Protein AF-A0AAN1MNL6-F1 (afdb_monomer_lite)

Structure (mmCIF, N/CA/C/O backbone):
data_AF-A0AAN1MNL6-F1
#
_entry.id   AF-A0AAN1MNL6-F1
#
loop_
_atom_site.group_PDB
_atom_site.id
_atom_site.type_symbol
_atom_site.label_atom_id
_atom_site.label_alt_id
_atom_site.label_comp_id
_atom_site.label_asym_id
_atom_site.label_entity_id
_atom_site.label_seq_id
_atom_site.pdbx_PDB_ins_code
_atom_site.Cartn_x
_atom_site.Cartn_y
_atom_site.Cartn_z
_atom_site.occupancy
_atom_site.B_iso_or_equiv
_atom_site.auth_seq_id
_atom_site.auth_comp_id
_atom_site.auth_asym_id
_atom_site.auth_atom_id
_atom_site.pdbx_PDB_model_num
ATOM 1 N N . MET A 1 1 ? 37.421 25.044 -21.464 1.00 54.88 1 MET A N 1
ATOM 2 C CA . MET A 1 1 ? 36.284 25.300 -22.376 1.00 54.88 1 MET A CA 1
ATOM 3 C C . MET A 1 1 ? 35.749 24.040 -23.048 1.00 54.88 1 MET A C 1
ATOM 5 O O . MET A 1 1 ? 34.728 23.562 -22.590 1.00 54.88 1 MET A O 1
ATOM 9 N N . ARG A 1 2 ? 36.384 23.446 -24.077 1.00 59.59 2 ARG A N 1
ATOM 10 C CA . ARG A 1 2 ? 35.756 22.313 -24.803 1.00 59.59 2 ARG A CA 1
ATOM 11 C C . ARG A 1 2 ? 35.625 21.029 -23.959 1.00 59.59 2 ARG A C 1
ATOM 13 O O . ARG A 1 2 ? 34.605 20.366 -24.039 1.00 59.59 2 ARG A O 1
ATOM 20 N N . ALA A 1 3 ? 36.613 20.719 -23.115 1.00 62.78 3 ALA A N 1
ATOM 21 C CA . ALA A 1 3 ? 36.593 19.535 -22.241 1.00 62.78 3 ALA A CA 1
ATOM 22 C C . ALA A 1 3 ? 35.519 19.600 -21.136 1.00 62.78 3 ALA A C 1
ATOM 24 O O . ALA A 1 3 ? 34.915 18.587 -20.808 1.00 62.78 3 ALA A O 1
ATOM 25 N N . GLU A 1 4 ? 35.239 20.795 -20.612 1.00 62.22 4 GLU A N 1
ATOM 26 C CA . GLU A 1 4 ? 34.177 21.015 -19.618 1.00 62.22 4 GLU A CA 1
ATOM 27 C C . GLU A 1 4 ? 32.793 20.848 -20.245 1.00 62.22 4 GLU A C 1
ATOM 29 O O . GLU A 1 4 ? 31.898 20.293 -19.625 1.00 62.22 4 GLU A O 1
ATOM 34 N N . GLN A 1 5 ? 32.641 21.243 -21.512 1.00 62.03 5 GLN A N 1
ATOM 35 C CA . GLN A 1 5 ? 31.417 21.029 -22.279 1.00 62.03 5 GLN A CA 1
ATOM 36 C C . GLN A 1 5 ? 31.128 19.537 -22.506 1.00 62.03 5 GLN A C 1
ATOM 38 O O . GLN A 1 5 ? 29.981 19.126 -22.399 1.00 62.03 5 GLN A O 1
ATOM 43 N N . TYR A 1 6 ? 32.157 18.721 -22.760 1.00 64.25 6 TYR A N 1
ATOM 44 C CA . TYR A 1 6 ? 32.000 17.265 -22.882 1.00 64.25 6 TYR A CA 1
ATOM 45 C C . TYR A 1 6 ? 31.651 16.594 -21.552 1.00 64.25 6 TYR A C 1
ATOM 47 O O . TYR A 1 6 ? 30.852 15.667 -21.545 1.00 64.25 6 TYR A O 1
ATOM 55 N N . ALA A 1 7 ? 32.209 17.068 -20.434 1.00 68.00 7 ALA A N 1
ATOM 56 C CA . ALA A 1 7 ? 31.839 16.568 -19.111 1.00 68.00 7 ALA A CA 1
ATOM 57 C C . ALA A 1 7 ? 30.377 16.898 -18.777 1.00 68.00 7 ALA A C 1
ATOM 59 O O . ALA A 1 7 ? 29.654 16.033 -18.302 1.00 68.00 7 ALA A O 1
ATOM 60 N N . LEU A 1 8 ? 29.926 18.110 -19.112 1.00 64.81 8 LEU A N 1
ATOM 61 C CA . LEU A 1 8 ? 28.549 18.552 -18.886 1.00 64.81 8 LEU A CA 1
ATOM 62 C C . LEU A 1 8 ? 27.551 17.785 -19.767 1.00 64.81 8 LEU A C 1
ATOM 64 O O . LEU A 1 8 ? 26.490 17.407 -19.291 1.00 64.81 8 LEU A O 1
ATOM 68 N N . VAL A 1 9 ? 27.907 17.497 -21.026 1.00 67.06 9 VAL A N 1
ATOM 69 C CA . VAL A 1 9 ? 27.098 16.650 -21.923 1.00 67.06 9 VAL A CA 1
ATOM 70 C C . VAL A 1 9 ? 27.074 15.197 -21.445 1.00 67.06 9 VAL A C 1
ATOM 72 O O . VAL A 1 9 ? 26.015 14.590 -21.465 1.00 67.06 9 VAL A O 1
ATOM 75 N N . ALA A 1 10 ? 28.189 14.659 -20.942 1.00 63.38 10 ALA A N 1
ATOM 76 C CA . ALA A 1 10 ? 28.238 13.307 -20.385 1.00 63.38 10 ALA A CA 1
ATOM 77 C C . ALA A 1 10 ? 27.475 13.178 -19.053 1.00 63.38 10 ALA A C 1
ATOM 79 O O . ALA A 1 10 ? 26.923 12.117 -18.767 1.00 63.38 10 ALA A O 1
ATOM 80 N N . GLU A 1 11 ? 27.428 14.233 -18.232 1.00 60.88 11 GLU A N 1
ATOM 81 C CA . GLU A 1 11 ? 26.575 14.285 -17.039 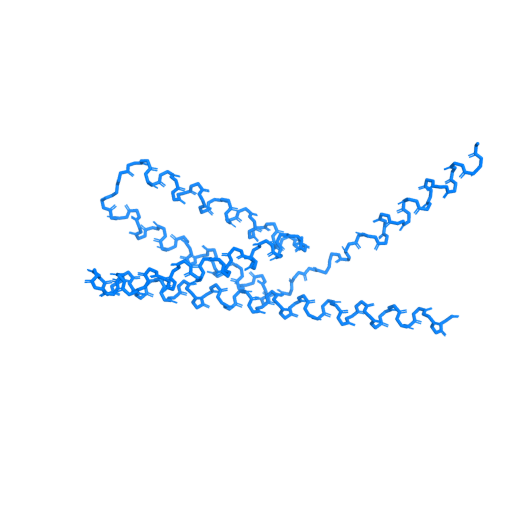1.00 60.88 11 GLU A CA 1
ATOM 82 C C . GLU A 1 11 ? 25.095 14.421 -17.410 1.00 60.88 11 GLU A C 1
ATOM 84 O O . GLU A 1 11 ? 24.280 13.714 -16.826 1.00 60.88 11 GLU A O 1
ATOM 89 N N . LEU A 1 12 ? 24.758 15.228 -18.424 1.00 57.47 12 LEU A N 1
ATOM 90 C CA . LEU A 1 12 ? 23.402 15.319 -18.979 1.00 57.47 12 LEU A CA 1
ATOM 91 C C . LEU A 1 12 ? 22.942 13.994 -19.598 1.00 57.47 12 LEU A C 1
ATOM 93 O O . LEU A 1 12 ? 21.849 13.550 -19.284 1.00 57.47 12 LEU A O 1
ATOM 97 N N . GLU A 1 13 ? 23.775 13.315 -20.394 1.00 56.84 13 GLU A N 1
ATOM 98 C CA . GLU A 1 13 ? 23.477 11.979 -20.937 1.00 56.84 13 GLU A CA 1
ATOM 99 C C . GLU A 1 13 ? 23.386 10.922 -19.836 1.00 56.84 13 GLU A C 1
ATOM 101 O O . GLU A 1 13 ? 22.580 10.001 -19.940 1.00 56.84 13 GLU A O 1
ATOM 106 N N . ARG A 1 14 ? 24.178 11.036 -18.762 1.00 50.81 14 ARG A N 1
ATOM 107 C CA . ARG A 1 14 ? 24.047 10.155 -17.597 1.00 50.81 14 ARG A CA 1
ATOM 108 C C . ARG A 1 14 ? 22.727 10.414 -16.869 1.00 50.81 14 ARG A C 1
ATOM 110 O O . ARG A 1 14 ? 22.106 9.442 -16.455 1.00 50.81 14 ARG A O 1
ATOM 117 N N . ASP A 1 15 ? 22.275 11.658 -16.741 1.00 47.12 15 ASP A N 1
ATOM 118 C CA . ASP A 1 15 ? 20.969 11.990 -16.150 1.00 47.12 15 ASP A CA 1
ATOM 119 C C . ASP A 1 15 ? 19.801 11.565 -17.060 1.00 47.12 15 ASP A C 1
ATOM 121 O O . ASP A 1 15 ? 18.796 11.052 -16.574 1.00 47.12 15 ASP A O 1
ATOM 125 N N . GLU A 1 16 ? 19.956 11.665 -18.384 1.00 45.94 16 GLU A N 1
ATOM 126 C CA . GLU A 1 16 ? 18.965 11.214 -19.372 1.00 45.94 16 GLU A CA 1
ATOM 127 C C . GLU A 1 16 ? 18.904 9.676 -19.467 1.00 45.94 16 GLU A C 1
ATOM 129 O O . GLU A 1 16 ? 17.823 9.101 -19.556 1.00 45.94 16 GLU A O 1
ATOM 134 N N . ALA A 1 17 ? 20.038 8.976 -19.331 1.00 48.69 17 ALA A N 1
ATOM 135 C CA . ALA A 1 17 ? 20.092 7.514 -19.204 1.00 48.69 17 ALA A CA 1
ATOM 136 C C . ALA A 1 17 ? 19.643 7.013 -17.814 1.00 48.69 17 ALA A C 1
ATOM 138 O O . ALA A 1 17 ? 19.274 5.845 -17.658 1.00 48.69 17 ALA A O 1
ATOM 139 N N . THR A 1 18 ? 19.642 7.897 -16.809 1.00 46.19 18 THR A N 1
ATOM 140 C CA . THR A 1 18 ? 19.089 7.662 -15.465 1.00 46.19 18 THR A CA 1
ATOM 141 C C . THR A 1 18 ? 17.682 8.250 -15.322 1.00 46.19 18 THR A C 1
ATOM 143 O O . THR A 1 18 ? 17.124 8.239 -14.228 1.00 46.19 18 THR A O 1
ATOM 146 N N . GLN A 1 19 ? 17.032 8.692 -16.405 1.00 41.31 19 GLN A N 1
ATOM 147 C CA . GLN A 1 19 ? 15.580 8.796 -16.395 1.00 41.31 19 GLN A CA 1
ATOM 148 C C . GLN A 1 19 ? 15.040 7.365 -16.456 1.00 41.31 19 GLN A C 1
ATOM 150 O O . GLN A 1 19 ? 15.163 6.706 -17.492 1.00 41.31 19 GLN A O 1
ATOM 155 N N . PRO A 1 20 ? 14.446 6.824 -15.371 1.00 45.56 20 PRO A N 1
ATOM 156 C CA . PRO A 1 20 ? 13.640 5.631 -15.523 1.00 45.56 20 PRO A CA 1
ATOM 157 C C . PRO A 1 20 ? 12.571 6.003 -16.544 1.00 45.56 20 PRO A C 1
ATOM 159 O O . PRO A 1 20 ? 11.820 6.957 -16.322 1.00 45.56 20 PRO A O 1
ATOM 162 N N . SER A 1 21 ? 12.564 5.306 -17.684 1.00 46.22 21 SER A N 1
ATOM 163 C CA . SER A 1 21 ? 11.454 5.358 -18.626 1.00 46.22 21 SER A CA 1
ATOM 164 C C . SER A 1 21 ? 10.186 5.361 -17.785 1.00 46.22 21 SER A C 1
ATOM 166 O O . SER A 1 21 ? 9.996 4.461 -16.966 1.00 46.22 21 SER A O 1
ATOM 168 N N . HIS A 1 22 ? 9.386 6.424 -17.893 1.00 47.84 22 HIS A N 1
ATOM 169 C CA . HIS A 1 22 ? 8.093 6.543 -17.226 1.00 47.84 22 HIS A CA 1
ATOM 170 C C . HIS A 1 22 ? 7.140 5.526 -17.871 1.00 47.84 22 HIS A C 1
ATOM 172 O O . HIS A 1 22 ? 6.150 5.881 -18.511 1.00 47.84 22 HIS A O 1
ATOM 178 N N . ALA A 1 23 ? 7.454 4.238 -17.737 1.00 53.91 23 ALA A N 1
ATOM 179 C CA . ALA A 1 23 ? 6.512 3.171 -17.929 1.00 53.91 23 ALA A CA 1
ATOM 180 C C . ALA A 1 23 ? 5.406 3.476 -16.920 1.00 53.91 23 ALA A C 1
ATOM 182 O O . ALA A 1 23 ? 5.607 3.574 -15.705 1.00 53.91 23 ALA A O 1
ATOM 183 N N . THR A 1 24 ? 4.252 3.842 -17.457 1.00 59.97 24 THR A N 1
ATOM 184 C CA . THR A 1 24 ? 3.100 4.125 -16.626 1.00 59.97 24 THR A CA 1
ATOM 185 C C . THR A 1 24 ? 2.670 2.783 -16.050 1.00 59.97 24 THR A C 1
ATOM 187 O O . THR A 1 24 ? 2.500 1.836 -16.821 1.00 59.97 24 THR A O 1
ATOM 190 N N . PRO A 1 25 ? 2.513 2.662 -14.720 1.00 63.09 25 PRO A N 1
ATOM 191 C CA . PRO A 1 25 ? 2.150 1.394 -14.112 1.00 63.09 25 PRO A CA 1
ATOM 192 C C . PRO A 1 25 ? 0.867 0.884 -14.761 1.00 63.09 25 PRO A C 1
ATOM 194 O O . PRO A 1 25 ? -0.080 1.655 -14.967 1.00 63.09 25 PRO A O 1
ATOM 197 N N . GLY A 1 26 ? 0.860 -0.405 -15.108 1.00 72.25 26 GLY A N 1
ATOM 198 C CA . GLY A 1 26 ? -0.255 -1.034 -15.808 1.00 72.25 26 GLY A CA 1
ATOM 199 C C . GLY A 1 26 ? -1.590 -0.801 -15.094 1.00 72.25 26 GLY A C 1
ATOM 200 O O . GLY A 1 26 ? -1.645 -0.586 -13.880 1.00 72.25 26 GLY A O 1
ATOM 201 N N . ILE A 1 27 ? -2.693 -0.863 -15.847 1.00 77.75 27 ILE A N 1
ATOM 202 C CA . ILE A 1 27 ? -4.052 -0.593 -15.338 1.00 77.75 27 ILE A CA 1
ATOM 203 C C . ILE A 1 27 ? -4.359 -1.443 -14.093 1.00 77.75 27 ILE A C 1
ATOM 205 O O . ILE A 1 27 ? -4.949 -0.934 -13.144 1.00 77.75 27 ILE A O 1
ATOM 209 N N . ALA A 1 28 ? -3.892 -2.696 -14.059 1.00 75.56 28 ALA A N 1
ATOM 210 C CA . ALA A 1 28 ? -4.036 -3.589 -12.910 1.00 75.56 28 ALA A CA 1
ATOM 211 C C . ALA A 1 28 ? -3.333 -3.059 -11.645 1.00 75.56 28 ALA A C 1
ATOM 213 O O . ALA A 1 28 ? -3.947 -3.014 -10.582 1.00 75.56 28 ALA A O 1
ATOM 214 N N . CYS A 1 29 ? -2.092 -2.575 -11.765 1.00 76.06 29 CYS A N 1
ATOM 215 C CA . CYS A 1 29 ? -1.332 -2.007 -10.649 1.00 76.06 29 CYS A CA 1
ATOM 216 C C . CYS A 1 29 ? -1.980 -0.716 -10.122 1.00 76.06 29 CYS A C 1
ATOM 218 O O . CYS A 1 29 ? -2.091 -0.501 -8.914 1.00 76.06 29 CYS A O 1
ATOM 220 N N . ARG A 1 30 ? -2.459 0.151 -11.022 1.00 80.56 30 ARG A N 1
ATOM 221 C CA . ARG A 1 30 ? -3.195 1.365 -10.633 1.00 80.56 30 ARG A CA 1
ATOM 222 C C . ARG A 1 30 ? -4.516 1.029 -9.947 1.00 80.56 30 ARG A C 1
ATOM 224 O O . ARG A 1 30 ? -4.827 1.620 -8.917 1.00 80.56 30 ARG A O 1
ATOM 231 N N . ALA A 1 31 ? -5.260 0.058 -10.475 1.00 81.81 31 ALA A N 1
ATOM 232 C CA . ALA A 1 31 ? -6.507 -0.405 -9.881 1.00 81.81 31 ALA A CA 1
ATOM 233 C C . ALA A 1 31 ? -6.285 -1.006 -8.486 1.00 81.81 31 ALA A C 1
ATOM 235 O O . ALA A 1 31 ? -7.052 -0.700 -7.577 1.00 81.81 31 ALA A O 1
ATOM 236 N N . SER A 1 32 ? -5.216 -1.785 -8.277 1.00 81.56 32 SER A N 1
ATOM 237 C CA . SER A 1 32 ? -4.895 -2.334 -6.955 1.00 81.56 32 SER A CA 1
ATOM 238 C C . SER A 1 32 ? -4.515 -1.249 -5.946 1.00 81.56 32 SER A C 1
ATOM 240 O O . SER A 1 32 ? -4.961 -1.299 -4.802 1.00 81.56 32 SER A O 1
ATOM 242 N N . ILE A 1 33 ? -3.752 -0.230 -6.363 1.00 82.19 33 ILE A N 1
ATOM 243 C CA . ILE A 1 33 ? -3.407 0.912 -5.500 1.00 82.19 33 ILE A CA 1
ATOM 244 C C . ILE A 1 33 ? -4.668 1.723 -5.157 1.00 82.19 33 ILE A C 1
ATOM 246 O O . ILE A 1 33 ? -4.878 2.086 -4.001 1.00 82.19 33 ILE A O 1
ATOM 250 N N . ALA A 1 34 ? -5.545 1.964 -6.134 1.00 85.06 34 ALA A N 1
ATOM 251 C CA . ALA A 1 34 ? -6.809 2.660 -5.912 1.00 85.06 34 ALA A CA 1
ATOM 252 C C . ALA A 1 34 ? -7.746 1.874 -4.980 1.00 85.06 34 ALA A C 1
ATOM 254 O O . ALA A 1 34 ? -8.328 2.456 -4.067 1.00 85.06 34 ALA A O 1
ATOM 255 N N . ALA A 1 35 ? -7.848 0.553 -5.157 1.00 84.25 35 ALA A N 1
ATOM 256 C CA . ALA A 1 35 ? -8.615 -0.322 -4.274 1.00 84.25 35 ALA A CA 1
ATOM 257 C C . ALA A 1 35 ? -8.067 -0.297 -2.839 1.00 84.25 35 ALA A C 1
ATOM 259 O O . ALA A 1 35 ? -8.843 -0.195 -1.890 1.00 84.25 35 ALA A O 1
ATOM 260 N N . MET A 1 36 ? -6.739 -0.303 -2.678 1.00 85.50 36 MET A N 1
ATOM 261 C CA . MET A 1 36 ? -6.076 -0.142 -1.381 1.00 85.50 36 MET A CA 1
ATOM 262 C C . MET A 1 36 ? -6.429 1.188 -0.715 1.00 85.50 36 MET A C 1
ATOM 264 O O . MET A 1 36 ? -6.734 1.212 0.477 1.00 85.50 36 MET A O 1
ATOM 268 N N . LEU A 1 37 ? -6.434 2.290 -1.468 1.00 84.38 37 LEU A N 1
ATOM 269 C CA . LEU A 1 37 ? -6.830 3.595 -0.938 1.0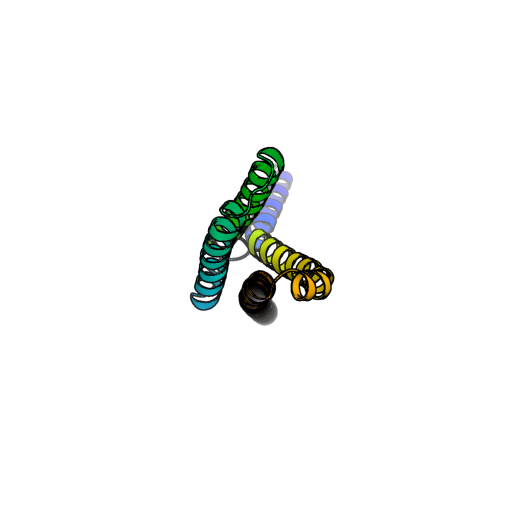0 84.38 37 LEU A CA 1
ATOM 270 C C . LEU A 1 37 ? -8.303 3.641 -0.545 1.00 84.38 37 LEU A C 1
ATOM 272 O O . LEU A 1 37 ? -8.630 4.130 0.535 1.00 84.38 37 LEU A O 1
ATOM 276 N N . LEU A 1 38 ? -9.180 3.106 -1.393 1.00 86.75 38 LEU A N 1
ATOM 277 C CA . LEU A 1 38 ? -10.612 3.080 -1.130 1.00 86.75 38 LEU A CA 1
ATOM 278 C C . LEU A 1 38 ? -10.922 2.261 0.127 1.00 86.75 38 LEU A C 1
ATOM 280 O O . LEU A 1 38 ? -11.668 2.718 0.989 1.00 86.75 38 LEU A O 1
ATOM 284 N N . TRP A 1 39 ? -10.295 1.089 0.268 1.00 86.62 39 TRP A N 1
ATOM 285 C CA . TRP A 1 39 ? -10.447 0.255 1.456 1.00 86.62 39 TRP A CA 1
ATOM 286 C C . TRP A 1 39 ? -9.934 0.958 2.715 1.00 86.62 39 TRP A C 1
ATOM 288 O O . TRP A 1 39 ? -10.618 0.989 3.735 1.00 86.62 39 TRP A O 1
ATOM 298 N N . SER A 1 40 ? -8.771 1.607 2.621 1.00 81.81 40 SER A N 1
ATOM 299 C CA . SER A 1 40 ? -8.188 2.360 3.731 1.00 81.81 40 SER A CA 1
ATOM 300 C C . SER A 1 40 ? -9.111 3.484 4.229 1.00 81.81 40 SER A C 1
ATOM 302 O O . SER A 1 40 ? -9.185 3.721 5.434 1.00 81.81 40 SER A O 1
ATOM 304 N N . LEU A 1 41 ? -9.866 4.144 3.341 1.00 82.56 41 LEU A N 1
ATOM 305 C CA . LEU A 1 41 ? -10.867 5.149 3.727 1.00 82.56 41 LEU A CA 1
ATOM 306 C C . LEU A 1 41 ? -12.069 4.537 4.457 1.00 82.56 41 LEU A C 1
ATOM 308 O O . LEU A 1 41 ? -12.526 5.104 5.449 1.00 82.56 41 LEU A O 1
ATOM 312 N N . VAL A 1 42 ? -12.569 3.393 3.980 1.00 84.25 42 VAL A N 1
ATOM 313 C CA . VAL A 1 42 ? -13.687 2.670 4.612 1.00 84.25 42 VAL A CA 1
ATOM 314 C C . VAL A 1 42 ? -13.312 2.233 6.025 1.00 84.25 42 VAL A C 1
ATOM 316 O O . VAL A 1 42 ? -14.084 2.428 6.962 1.00 84.25 42 VAL A O 1
ATOM 319 N N . GLU A 1 43 ? -12.105 1.705 6.195 1.00 80.69 43 GLU A N 1
ATOM 320 C CA . GLU A 1 43 ? -11.580 1.340 7.505 1.00 80.69 43 GLU A CA 1
ATOM 321 C C . GLU A 1 43 ? -11.426 2.561 8.419 1.00 80.69 43 GLU A C 1
ATOM 323 O O . GLU A 1 43 ? -11.879 2.535 9.559 1.00 80.69 43 GLU A O 1
ATOM 328 N N . THR A 1 44 ? -10.869 3.668 7.916 1.00 78.56 44 THR A N 1
ATOM 329 C CA . THR A 1 44 ? -10.730 4.903 8.704 1.00 78.56 44 THR A CA 1
ATOM 330 C C . THR A 1 44 ? -12.071 5.454 9.150 1.00 78.56 44 THR A C 1
ATOM 332 O O . THR A 1 44 ? -12.189 5.917 10.279 1.00 78.56 44 THR A O 1
ATOM 335 N N . TYR A 1 45 ? -13.091 5.389 8.296 1.00 83.00 45 TYR A N 1
ATOM 336 C CA . TYR A 1 45 ? -14.443 5.756 8.693 1.00 83.00 45 TYR A CA 1
ATOM 337 C C . TYR A 1 45 ? -14.902 4.921 9.894 1.00 83.00 45 TYR A C 1
ATOM 339 O O . TYR A 1 45 ? -15.398 5.483 10.865 1.00 83.00 45 TYR A O 1
ATOM 347 N N . TRP A 1 46 ? -14.666 3.607 9.869 1.00 80.25 46 TRP A N 1
ATOM 348 C CA . TRP A 1 46 ? -15.030 2.715 10.968 1.00 80.25 46 TRP A CA 1
ATOM 349 C C . TRP A 1 46 ? -14.227 2.975 12.251 1.00 80.25 46 TRP A C 1
ATOM 351 O O . TRP A 1 46 ? -14.807 3.000 13.337 1.00 80.25 46 TRP A O 1
ATOM 361 N N . ASP A 1 47 ? -12.925 3.243 12.139 1.00 74.12 47 ASP A N 1
ATOM 362 C CA . ASP A 1 47 ? -12.075 3.612 13.278 1.00 74.12 47 ASP A CA 1
ATOM 363 C C . ASP A 1 47 ? -12.530 4.917 13.941 1.00 74.12 47 ASP A C 1
ATOM 365 O O . ASP A 1 47 ? -12.506 5.034 15.167 1.00 74.12 47 ASP A O 1
ATOM 369 N N . LEU A 1 48 ? -12.996 5.891 13.149 1.00 77.31 48 LEU A N 1
ATOM 370 C CA . LEU A 1 48 ? -13.511 7.163 13.662 1.00 77.31 48 LEU A CA 1
ATOM 371 C C . LEU A 1 48 ? -14.850 7.023 14.400 1.00 77.31 48 LEU A C 1
ATOM 373 O O . LEU A 1 48 ? -15.184 7.900 15.198 1.00 77.31 48 LEU A O 1
ATOM 377 N N . LEU A 1 49 ? -15.619 5.956 14.152 1.00 78.31 49 LEU A N 1
ATOM 378 C CA . LEU A 1 49 ? -16.835 5.669 14.921 1.00 78.31 49 LEU A CA 1
ATOM 379 C C . LEU A 1 49 ? -16.519 5.164 16.336 1.00 78.31 49 LEU A C 1
ATOM 381 O O . LEU A 1 49 ? -17.383 5.237 17.214 1.00 78.31 49 LEU A O 1
ATOM 385 N N . TYR A 1 50 ? -15.310 4.654 16.577 1.00 71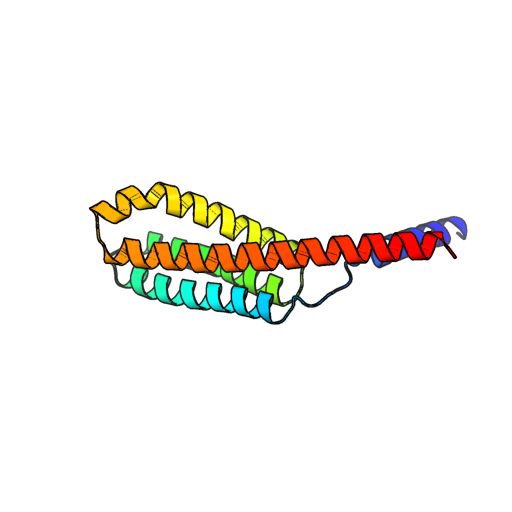.81 50 TYR A N 1
ATOM 386 C CA . TYR A 1 50 ? -14.916 4.186 17.898 1.00 71.81 50 TYR A CA 1
ATOM 387 C C . TYR A 1 50 ? -14.534 5.375 18.797 1.00 71.81 50 TYR A C 1
ATOM 389 O O . TYR A 1 50 ? -13.865 6.303 18.337 1.00 71.81 50 TYR A O 1
ATOM 397 N N . PRO A 1 51 ? -14.924 5.388 20.087 1.00 67.69 51 PRO A N 1
ATOM 398 C CA . PRO A 1 51 ? -14.607 6.491 20.988 1.00 67.69 51 PRO A CA 1
ATOM 399 C C . PRO A 1 51 ? -13.100 6.536 21.287 1.00 67.69 51 PRO A C 1
ATOM 401 O O . PRO A 1 51 ? -12.614 5.937 22.244 1.00 67.69 51 PRO A O 1
ATOM 404 N N . MET A 1 52 ? -12.355 7.262 20.452 1.00 72.81 52 MET A N 1
ATOM 405 C CA . MET A 1 52 ? -10.920 7.500 20.594 1.00 72.81 52 MET A CA 1
ATOM 406 C C . MET A 1 52 ? -10.623 8.953 20.975 1.00 72.81 52 MET A C 1
ATOM 408 O O . MET A 1 52 ? -11.381 9.882 20.690 1.00 72.81 52 MET A O 1
ATOM 412 N N . GLY A 1 53 ? -9.474 9.168 21.621 1.00 78.06 53 GLY A N 1
ATOM 413 C CA . GLY A 1 53 ? -8.983 10.510 21.918 1.00 78.06 53 GLY A CA 1
ATOM 414 C C . GLY A 1 53 ? -8.689 11.302 20.639 1.00 78.06 53 GLY A C 1
ATOM 415 O O . GLY A 1 53 ? -8.143 10.769 19.675 1.00 78.06 53 GLY A O 1
ATOM 416 N N . LYS A 1 54 ? -8.983 12.608 20.644 1.00 79.75 54 LYS A N 1
ATOM 417 C CA . LYS A 1 54 ? -8.799 13.506 19.483 1.00 79.75 54 LYS A CA 1
ATOM 418 C C . LYS A 1 54 ? -7.374 13.483 18.910 1.00 79.75 54 LYS A C 1
ATOM 420 O O . LYS A 1 54 ? -7.195 13.605 17.704 1.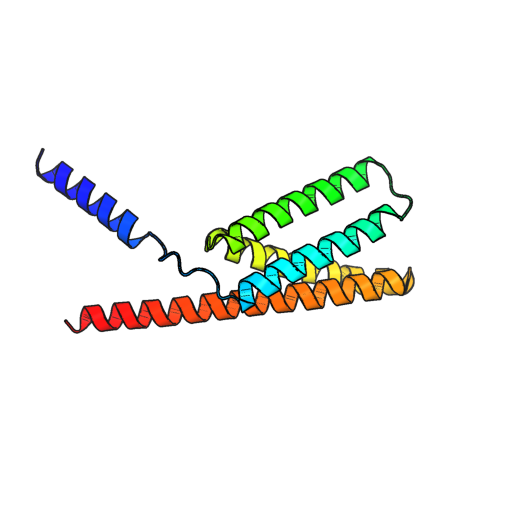00 79.75 54 LYS A O 1
ATOM 425 N N . ILE A 1 55 ? -6.371 13.302 19.773 1.00 82.38 55 ILE A N 1
ATOM 426 C CA . ILE A 1 55 ? -4.956 13.219 19.382 1.00 82.38 55 ILE A CA 1
ATOM 427 C C . ILE A 1 55 ? -4.683 11.934 18.586 1.00 82.38 55 ILE A C 1
ATOM 429 O O . ILE A 1 55 ? -4.022 11.993 17.555 1.00 82.38 55 ILE A O 1
ATOM 433 N N . HIS A 1 56 ? -5.238 10.792 19.008 1.00 77.06 56 HIS A N 1
ATOM 434 C CA . HIS A 1 56 ? -5.111 9.530 18.268 1.00 77.06 56 HIS A CA 1
ATOM 435 C C . HIS A 1 56 ? -5.760 9.632 16.887 1.00 77.06 56 HIS A C 1
ATOM 437 O O . HIS A 1 56 ? -5.145 9.243 15.900 1.00 77.06 56 HIS A O 1
ATOM 443 N N . ILE A 1 57 ? -6.951 10.232 16.803 1.00 81.19 57 ILE A N 1
ATOM 444 C CA . ILE A 1 57 ? -7.644 10.453 15.526 1.00 81.19 57 ILE A CA 1
ATOM 445 C C . ILE A 1 57 ? -6.780 11.304 14.583 1.00 81.19 57 ILE A C 1
ATOM 447 O O . ILE A 1 57 ? -6.616 10.957 13.415 1.00 81.19 57 ILE A O 1
ATOM 451 N N . ALA A 1 58 ? -6.181 12.391 15.084 1.00 81.31 58 ALA A N 1
ATOM 452 C CA . ALA A 1 58 ? -5.317 13.254 14.280 1.00 81.31 58 ALA A CA 1
ATOM 453 C C . ALA A 1 58 ? -4.072 12.519 13.753 1.00 81.31 58 ALA A C 1
ATOM 455 O O . ALA A 1 58 ? -3.724 12.677 12.584 1.00 81.31 58 ALA A O 1
ATOM 456 N N . ILE A 1 59 ? -3.433 11.689 14.585 1.00 83.50 59 ILE A N 1
ATOM 457 C CA . ILE A 1 59 ? -2.271 10.881 14.184 1.00 83.50 59 ILE A CA 1
ATOM 458 C C . ILE A 1 59 ? -2.667 9.874 13.101 1.00 83.50 59 ILE A C 1
ATOM 460 O O . ILE A 1 59 ? -1.999 9.800 12.072 1.00 83.50 59 ILE A O 1
ATOM 464 N N . ILE A 1 60 ? -3.777 9.152 13.288 1.00 80.88 60 ILE A N 1
ATOM 465 C CA . ILE A 1 60 ? -4.271 8.163 12.318 1.00 80.88 60 ILE A CA 1
ATOM 466 C C . ILE A 1 60 ? -4.541 8.831 10.967 1.00 80.88 60 ILE A C 1
ATOM 468 O O . ILE A 1 60 ? -4.064 8.357 9.935 1.00 80.88 60 ILE A O 1
ATOM 472 N N . LEU A 1 61 ? -5.252 9.963 10.965 1.00 81.81 61 LEU A N 1
ATOM 473 C CA . LEU A 1 61 ? -5.546 10.712 9.742 1.00 81.81 61 LEU A CA 1
ATOM 474 C C . LEU A 1 61 ? -4.275 11.223 9.058 1.00 81.81 61 LEU A C 1
ATOM 476 O O . LEU A 1 61 ? -4.159 11.132 7.837 1.00 81.81 61 LEU A O 1
ATOM 480 N N . PHE A 1 62 ? -3.311 11.727 9.828 1.00 84.56 62 PHE A N 1
ATOM 481 C CA . PHE A 1 62 ? -2.045 12.219 9.293 1.00 84.56 62 PHE A CA 1
ATOM 482 C C . PHE A 1 62 ? -1.229 11.098 8.635 1.00 84.56 62 PHE A C 1
ATOM 484 O O . PHE A 1 62 ? -0.777 11.241 7.499 1.00 84.56 62 PHE A O 1
ATOM 491 N N . THR A 1 63 ? -1.099 9.947 9.297 1.00 81.75 63 THR A N 1
ATOM 492 C CA . THR A 1 63 ? -0.417 8.778 8.730 1.00 81.75 63 THR A CA 1
ATOM 493 C C . THR A 1 63 ? -1.130 8.266 7.476 1.00 81.75 63 THR A C 1
ATOM 495 O O . THR A 1 63 ? -0.474 7.981 6.472 1.00 81.75 63 THR A O 1
ATOM 498 N N . LYS A 1 64 ? -2.469 8.210 7.484 1.00 83.00 64 LYS A N 1
ATOM 499 C CA . LYS A 1 64 ? -3.272 7.822 6.311 1.00 83.00 64 LYS A CA 1
ATOM 500 C C . LYS A 1 64 ? -3.071 8.793 5.140 1.00 83.00 64 LYS A C 1
ATOM 502 O O . LYS A 1 64 ? -2.944 8.341 4.004 1.00 83.00 64 LYS A O 1
ATOM 507 N N . LEU A 1 65 ? -2.972 10.100 5.399 1.00 82.94 65 LEU A N 1
ATOM 508 C CA . LEU A 1 65 ? -2.692 11.120 4.380 1.00 82.94 65 LEU A CA 1
ATOM 509 C C . LEU A 1 65 ? -1.315 10.947 3.733 1.00 82.94 65 LEU A C 1
ATOM 511 O O . LEU A 1 65 ? -1.203 11.052 2.513 1.00 82.94 65 LEU A O 1
ATOM 515 N N . ILE A 1 66 ? -0.282 10.645 4.523 1.00 85.12 66 ILE A N 1
ATOM 516 C CA . ILE A 1 66 ? 1.061 10.374 3.990 1.00 85.12 66 ILE A CA 1
ATOM 517 C C . ILE A 1 66 ? 1.017 9.171 3.044 1.00 85.12 66 ILE A C 1
ATOM 519 O O . ILE A 1 66 ? 1.509 9.249 1.919 1.00 85.12 66 ILE A O 1
ATOM 523 N N . ILE A 1 67 ? 0.376 8.080 3.468 1.00 83.31 67 ILE A N 1
ATOM 524 C CA . ILE A 1 67 ? 0.232 6.872 2.647 1.00 83.31 67 ILE A CA 1
ATOM 525 C C . ILE A 1 67 ? -0.564 7.177 1.372 1.00 83.31 67 ILE A C 1
ATOM 527 O O . ILE A 1 67 ? -0.180 6.731 0.291 1.00 83.31 67 ILE A O 1
ATOM 531 N N . ALA A 1 68 ? -1.629 7.978 1.469 1.00 82.94 68 ALA A N 1
ATOM 532 C CA . ALA A 1 68 ? -2.408 8.410 0.314 1.00 82.94 68 ALA A CA 1
ATOM 533 C C . ALA A 1 68 ? -1.569 9.217 -0.685 1.00 82.94 68 ALA A C 1
ATOM 535 O O . ALA A 1 68 ? -1.648 8.968 -1.886 1.00 82.94 68 ALA A O 1
ATOM 536 N N . GLY A 1 69 ? -0.721 10.128 -0.200 1.00 84.12 69 GLY A N 1
ATOM 537 C CA . GLY A 1 69 ? 0.211 10.885 -1.034 1.00 84.12 69 GLY A CA 1
ATOM 538 C C . GLY A 1 69 ? 1.219 9.990 -1.758 1.00 84.12 69 GLY A C 1
ATOM 539 O O . GLY A 1 69 ? 1.426 10.147 -2.960 1.00 84.12 69 GLY A O 1
ATOM 540 N N . ILE A 1 70 ? 1.792 9.005 -1.059 1.00 83.81 70 ILE A N 1
ATOM 541 C CA . ILE A 1 70 ? 2.729 8.036 -1.650 1.00 83.81 70 ILE A CA 1
ATOM 542 C C . ILE A 1 70 ? 2.026 7.181 -2.710 1.00 83.81 70 ILE A C 1
ATOM 544 O O . ILE A 1 70 ? 2.557 6.994 -3.800 1.00 83.81 70 ILE A O 1
ATOM 548 N N . ALA A 1 71 ? 0.815 6.704 -2.429 1.00 81.56 71 ALA A N 1
ATOM 549 C CA . ALA A 1 71 ? 0.021 5.924 -3.371 1.00 81.56 71 ALA A CA 1
ATOM 550 C C . ALA A 1 71 ? -0.383 6.740 -4.614 1.00 81.56 71 ALA A C 1
ATOM 552 O O . ALA A 1 71 ? -0.313 6.237 -5.734 1.00 81.56 71 ALA A O 1
ATOM 553 N N . LEU A 1 72 ? -0.749 8.015 -4.445 1.00 83.56 72 LEU A N 1
ATOM 554 C CA . LEU A 1 72 ? -0.995 8.943 -5.555 1.00 83.56 72 LEU A CA 1
ATOM 555 C C . LEU A 1 72 ? 0.264 9.142 -6.405 1.00 83.56 72 LEU A C 1
ATOM 557 O O . LEU A 1 72 ? 0.204 9.025 -7.628 1.00 83.56 72 LEU A O 1
ATOM 561 N N . ALA A 1 73 ? 1.415 9.364 -5.768 1.00 82.25 73 ALA A N 1
ATOM 562 C CA . ALA A 1 73 ? 2.696 9.473 -6.462 1.00 82.25 73 ALA A CA 1
ATOM 563 C C . ALA A 1 73 ? 3.081 8.169 -7.187 1.00 82.25 73 ALA A C 1
ATOM 565 O O . ALA A 1 73 ? 3.620 8.211 -8.296 1.00 82.25 73 ALA A O 1
ATOM 566 N N . ALA A 1 74 ? 2.748 7.011 -6.610 1.00 80.75 74 ALA A N 1
ATOM 567 C CA . ALA A 1 74 ? 2.926 5.709 -7.245 1.00 80.75 74 ALA A CA 1
ATOM 568 C C . ALA A 1 74 ? 2.029 5.565 -8.486 1.00 80.75 74 ALA A C 1
ATOM 570 O O . ALA A 1 74 ? 2.489 5.092 -9.522 1.00 80.75 74 ALA A O 1
ATOM 571 N N . MET A 1 75 ? 0.783 6.054 -8.445 1.00 78.94 75 MET A N 1
ATOM 572 C CA . MET A 1 75 ? -0.100 6.077 -9.621 1.00 78.94 75 MET A CA 1
ATOM 573 C C . MET A 1 75 ? 0.423 6.986 -10.740 1.00 78.94 75 MET A C 1
ATOM 575 O O . MET A 1 75 ? 0.259 6.647 -11.917 1.00 78.94 75 MET A O 1
ATOM 579 N N . CYS A 1 76 ? 1.099 8.088 -10.404 1.00 78.75 76 CYS A N 1
ATOM 580 C CA . CYS A 1 76 ? 1.786 8.950 -11.373 1.00 78.75 76 CYS A CA 1
ATOM 581 C C . CYS A 1 76 ? 2.990 8.270 -12.055 1.00 78.75 76 CYS A C 1
ATOM 583 O O . CYS A 1 76 ? 3.543 8.825 -12.999 1.00 78.75 76 CYS A O 1
ATOM 585 N N . GLY A 1 77 ? 3.368 7.060 -11.629 1.00 66.62 77 GLY A N 1
ATOM 586 C CA . GLY A 1 77 ? 4.416 6.259 -12.258 1.00 66.62 77 GLY A CA 1
ATOM 587 C C . GLY A 1 77 ? 5.822 6.554 -11.752 1.00 66.62 77 GLY A C 1
ATOM 588 O O . GLY A 1 77 ? 6.789 6.295 -12.457 1.00 66.62 77 GLY A O 1
ATOM 589 N N . SER A 1 78 ? 5.958 7.092 -10.537 1.00 76.81 78 SER A N 1
ATOM 590 C CA . SER A 1 78 ? 7.267 7.182 -9.889 1.00 76.81 78 SER A CA 1
ATOM 591 C C . SER A 1 78 ? 7.678 5.814 -9.337 1.00 76.81 78 SER A C 1
ATOM 593 O O . SER A 1 78 ? 7.009 5.266 -8.458 1.00 76.81 78 SER A O 1
ATOM 595 N N . PHE A 1 79 ? 8.808 5.282 -9.813 1.00 74.38 79 PHE A N 1
ATOM 596 C CA . PHE A 1 79 ? 9.372 4.013 -9.334 1.00 74.38 79 PHE A CA 1
ATOM 597 C C . PHE A 1 79 ? 9.712 4.059 -7.837 1.00 74.38 79 PHE A C 1
ATOM 599 O O . PHE A 1 79 ? 9.420 3.124 -7.095 1.00 74.38 79 PHE A O 1
ATOM 606 N N . ILE A 1 80 ? 10.252 5.188 -7.365 1.00 76.12 80 ILE A N 1
ATOM 607 C CA . ILE A 1 80 ? 10.562 5.405 -5.944 1.00 76.12 80 ILE A CA 1
ATOM 608 C C . ILE A 1 80 ? 9.277 5.354 -5.109 1.00 76.12 80 ILE A C 1
ATOM 610 O O . ILE A 1 80 ? 9.252 4.737 -4.046 1.00 76.12 80 ILE A O 1
ATOM 614 N N . ALA A 1 81 ? 8.190 5.956 -5.601 1.00 79.94 81 ALA A N 1
ATOM 615 C CA . ALA A 1 81 ? 6.904 5.924 -4.915 1.00 79.94 81 ALA A CA 1
ATOM 616 C C . ALA A 1 81 ? 6.267 4.525 -4.926 1.00 79.94 81 ALA A C 1
ATOM 618 O O . ALA A 1 81 ? 5.673 4.130 -3.927 1.00 79.94 81 ALA A O 1
ATOM 619 N N . LEU A 1 82 ? 6.424 3.756 -6.008 1.00 80.00 82 LEU A N 1
ATOM 620 C CA . LEU A 1 82 ? 6.000 2.352 -6.083 1.00 80.00 82 LEU A CA 1
ATOM 621 C C . LEU A 1 82 ? 6.751 1.483 -5.067 1.00 80.00 82 LEU A C 1
ATOM 623 O O . LEU A 1 82 ? 6.118 0.759 -4.299 1.00 80.00 82 LEU A O 1
ATOM 627 N N . ALA A 1 83 ? 8.079 1.605 -5.004 1.00 79.81 83 ALA A N 1
ATOM 628 C CA . ALA A 1 83 ? 8.906 0.892 -4.033 1.00 79.81 83 ALA A CA 1
ATOM 629 C C . ALA A 1 83 ? 8.544 1.275 -2.588 1.00 79.81 83 ALA A C 1
ATOM 631 O O . ALA A 1 83 ? 8.354 0.399 -1.744 1.00 79.81 83 ALA A O 1
ATOM 632 N N . ALA A 1 84 ? 8.369 2.573 -2.311 1.00 83.19 84 ALA A N 1
ATOM 633 C CA . ALA A 1 84 ? 7.915 3.050 -1.007 1.00 83.19 84 ALA A CA 1
ATOM 634 C C . ALA A 1 84 ? 6.519 2.504 -0.665 1.00 83.19 84 ALA A C 1
ATOM 636 O O . ALA A 1 84 ? 6.300 2.023 0.444 1.00 83.19 84 ALA A O 1
ATOM 637 N N . CYS A 1 85 ? 5.585 2.516 -1.619 1.00 82.06 85 CYS A N 1
ATOM 638 C CA . CYS A 1 85 ? 4.239 1.976 -1.448 1.00 82.06 85 CYS A CA 1
ATOM 639 C C . CYS A 1 85 ? 4.270 0.478 -1.115 1.00 82.06 85 CYS A C 1
ATOM 641 O O . CYS A 1 85 ? 3.620 0.054 -0.159 1.00 82.06 85 CYS A O 1
ATOM 643 N N . ALA A 1 86 ? 5.053 -0.319 -1.847 1.00 83.62 86 ALA A N 1
ATOM 644 C CA . ALA A 1 86 ? 5.221 -1.746 -1.577 1.00 83.62 86 ALA A CA 1
ATOM 645 C C . ALA A 1 86 ? 5.842 -1.993 -0.194 1.00 83.62 86 ALA A C 1
ATOM 647 O O . ALA A 1 86 ? 5.340 -2.823 0.564 1.00 83.62 86 ALA A O 1
ATOM 648 N N . PHE A 1 87 ? 6.871 -1.227 0.177 1.00 84.69 87 PHE A N 1
ATOM 649 C CA . PHE A 1 87 ? 7.480 -1.297 1.503 1.00 84.69 87 PHE A CA 1
ATOM 650 C C . PHE A 1 87 ? 6.463 -1.005 2.614 1.00 84.69 87 PHE A C 1
ATOM 652 O O . PHE A 1 87 ? 6.322 -1.795 3.547 1.00 84.69 87 PHE A O 1
ATOM 659 N N . PHE A 1 88 ? 5.689 0.076 2.485 1.00 84.06 88 PHE A N 1
ATOM 660 C CA . PHE A 1 88 ? 4.627 0.407 3.435 1.00 84.06 88 PHE A CA 1
ATOM 661 C C . PHE A 1 88 ? 3.547 -0.677 3.506 1.00 84.06 88 PHE A C 1
ATOM 663 O O . PHE A 1 88 ? 3.067 -0.974 4.600 1.00 84.06 88 PHE A O 1
ATOM 670 N N . CYS A 1 89 ? 3.186 -1.303 2.380 1.00 85.12 89 CYS A N 1
ATOM 671 C CA . CYS A 1 89 ? 2.259 -2.436 2.374 1.00 85.12 89 CYS A CA 1
ATOM 672 C C . CYS A 1 89 ? 2.806 -3.596 3.210 1.00 85.12 89 CYS A C 1
ATOM 674 O O . CYS A 1 89 ? 2.104 -4.074 4.096 1.00 85.12 89 CYS A O 1
ATOM 676 N N . VAL A 1 90 ? 4.058 -4.006 2.986 1.00 85.94 90 VAL A N 1
ATOM 677 C CA . VAL A 1 90 ? 4.695 -5.117 3.716 1.00 85.94 90 VAL A CA 1
ATOM 678 C C . VAL A 1 90 ? 4.811 -4.812 5.206 1.00 85.94 90 VAL A C 1
ATOM 680 O O . VAL A 1 90 ? 4.376 -5.620 6.023 1.00 85.94 90 VAL A O 1
ATOM 683 N N . VAL A 1 91 ? 5.336 -3.639 5.573 1.00 86.94 91 VAL A N 1
ATOM 684 C CA . VAL A 1 91 ? 5.443 -3.225 6.982 1.00 86.94 91 VAL A CA 1
ATOM 685 C C . VAL A 1 91 ? 4.068 -3.229 7.639 1.00 86.94 91 VAL A C 1
ATOM 687 O O . VAL A 1 91 ? 3.909 -3.759 8.735 1.00 86.94 91 VAL A O 1
ATOM 690 N N . SER A 1 92 ? 3.054 -2.700 6.955 1.00 83.25 92 SER A N 1
ATOM 691 C CA . SER A 1 92 ? 1.697 -2.704 7.483 1.00 83.25 92 SER A CA 1
ATOM 692 C C . SER A 1 92 ? 1.141 -4.116 7.658 1.00 83.25 92 SER A C 1
ATOM 694 O O . SER A 1 92 ? 0.527 -4.371 8.684 1.00 83.25 92 SER A O 1
ATOM 696 N N . ILE A 1 93 ? 1.361 -5.030 6.707 1.00 85.50 93 ILE A N 1
ATOM 697 C CA . ILE A 1 93 ? 0.932 -6.433 6.819 1.00 85.50 93 ILE A CA 1
ATOM 698 C C . ILE A 1 93 ? 1.579 -7.094 8.037 1.00 85.50 93 ILE A C 1
ATOM 700 O O . ILE A 1 93 ? 0.899 -7.799 8.775 1.00 85.50 93 ILE A O 1
ATOM 704 N N . VAL A 1 94 ? 2.872 -6.849 8.273 1.00 86.94 94 VAL A N 1
ATOM 705 C CA . VAL A 1 94 ? 3.581 -7.385 9.442 1.00 86.94 94 VAL A CA 1
ATOM 706 C C . VAL A 1 94 ? 2.988 -6.829 10.734 1.00 86.94 94 VAL A C 1
ATOM 708 O O . VAL A 1 94 ? 2.665 -7.603 11.629 1.00 86.94 94 VAL A O 1
ATOM 711 N N . VAL A 1 95 ? 2.795 -5.510 10.824 1.00 85.38 95 VAL A N 1
ATOM 712 C CA . VAL A 1 95 ? 2.209 -4.869 12.013 1.00 85.38 95 VAL A CA 1
ATOM 713 C C . VAL A 1 95 ? 0.811 -5.419 12.296 1.00 85.38 95 VAL A C 1
ATOM 715 O O . VAL A 1 95 ? 0.543 -5.826 13.422 1.00 85.38 95 VAL A O 1
ATOM 718 N N . ILE A 1 96 ? -0.048 -5.498 11.276 1.00 83.00 96 ILE A N 1
ATOM 719 C CA . ILE A 1 96 ? -1.402 -6.051 11.394 1.00 83.00 96 ILE A CA 1
ATOM 720 C C . ILE A 1 96 ? -1.347 -7.534 11.782 1.00 83.00 96 ILE A C 1
ATOM 722 O O . ILE A 1 96 ? -2.076 -7.973 12.662 1.00 83.00 96 ILE A O 1
ATOM 726 N N . GLY A 1 97 ? -0.451 -8.316 11.179 1.00 81.69 97 GLY A N 1
ATOM 727 C CA . GLY A 1 97 ? -0.280 -9.734 11.491 1.00 81.69 97 GLY A CA 1
ATOM 728 C C . GLY A 1 97 ? 0.131 -9.987 12.944 1.00 81.69 97 GLY A C 1
ATOM 729 O O . GLY A 1 97 ? -0.340 -10.946 13.552 1.00 81.69 97 GLY A O 1
ATOM 730 N N . VAL A 1 98 ? 0.961 -9.112 13.519 1.00 85.00 98 VAL A N 1
ATOM 731 C CA . VAL A 1 98 ? 1.369 -9.192 14.930 1.00 85.00 98 VAL A CA 1
ATOM 732 C C . VAL A 1 98 ? 0.226 -8.800 15.870 1.00 85.00 98 VAL A C 1
ATOM 734 O O . VAL A 1 98 ? 0.098 -9.392 16.938 1.00 85.00 98 VAL A O 1
ATOM 737 N N . THR A 1 99 ? -0.625 -7.845 15.486 1.00 79.00 99 THR A N 1
ATOM 738 C CA . THR A 1 99 ? -1.761 -7.396 16.311 1.00 79.00 99 THR A CA 1
ATOM 739 C C . THR A 1 99 ? -3.030 -8.235 16.117 1.00 79.00 99 THR A C 1
ATOM 741 O O . THR A 1 99 ? -3.921 -8.210 16.965 1.00 79.00 99 THR A O 1
ATOM 744 N N . LEU A 1 100 ? -3.109 -9.033 15.047 1.00 73.44 100 LEU A N 1
ATOM 745 C CA . LEU A 1 100 ? -4.230 -9.921 14.717 1.00 73.44 100 LEU A CA 1
ATOM 746 C C . LEU A 1 100 ? -4.719 -10.820 15.874 1.00 73.44 100 LEU A C 1
ATOM 748 O O . LEU A 1 100 ? -5.936 -10.877 16.083 1.00 73.44 100 LEU A O 1
ATOM 752 N N . PRO A 1 101 ? -3.847 -11.539 16.616 1.00 73.75 101 PRO A N 1
ATOM 753 C CA . PRO A 1 101 ? -4.293 -12.403 17.711 1.00 73.75 101 PRO A CA 1
ATOM 754 C C . PRO A 1 101 ? -4.964 -11.618 18.847 1.00 73.75 101 PRO A C 1
ATOM 756 O O . PRO A 1 101 ? -5.965 -12.085 19.396 1.00 73.75 101 PRO A O 1
ATOM 759 N N . ASP A 1 102 ? -4.494 -10.402 19.139 1.00 72.44 102 ASP A N 1
ATOM 760 C CA . ASP A 1 102 ? -5.126 -9.520 20.125 1.00 72.44 102 ASP A CA 1
ATOM 761 C C . ASP A 1 102 ? -6.465 -8.976 19.606 1.00 72.44 102 ASP A C 1
ATOM 763 O O . ASP A 1 102 ? -7.462 -8.982 20.330 1.00 72.44 102 ASP A O 1
ATOM 767 N N . LEU A 1 103 ? -6.555 -8.596 18.326 1.00 67.88 103 LEU A N 1
ATOM 768 C CA . LEU A 1 103 ? -7.815 -8.132 17.730 1.00 67.88 103 LEU A CA 1
ATOM 769 C C . LEU A 1 103 ? -8.901 -9.218 17.722 1.00 67.88 103 LEU A C 1
ATOM 771 O O . LEU A 1 103 ? -10.077 -8.910 17.934 1.00 67.88 103 LEU A O 1
ATOM 775 N N . TYR A 1 104 ? -8.524 -10.485 17.515 1.00 70.25 104 TYR A N 1
ATOM 776 C CA . TYR A 1 104 ? -9.468 -11.606 17.520 1.00 70.25 104 TYR A CA 1
ATOM 777 C C . TYR A 1 104 ? -10.148 -11.798 18.882 1.00 70.25 104 TYR A C 1
ATOM 779 O O . TYR A 1 104 ? -11.320 -12.179 18.942 1.00 70.25 104 TYR A O 1
ATOM 787 N N . THR A 1 105 ? -9.437 -11.510 19.975 1.00 71.81 105 THR A N 1
ATOM 788 C CA . THR A 1 105 ? -9.996 -11.605 21.331 1.00 71.81 105 THR A CA 1
ATOM 789 C C . THR A 1 105 ? -10.873 -10.407 21.691 1.00 71.81 105 THR A C 1
ATOM 791 O O . THR A 1 105 ? -11.820 -10.561 22.462 1.00 71.81 105 THR A O 1
ATOM 794 N N . LEU A 1 106 ? -10.616 -9.238 21.096 1.00 71.81 106 LEU A N 1
ATOM 795 C CA . LEU A 1 106 ? -11.351 -8.007 21.378 1.00 71.81 106 LEU A CA 1
ATOM 796 C C . LEU A 1 106 ? -12.687 -7.923 20.621 1.00 71.81 106 LEU A C 1
ATOM 798 O O . LEU A 1 106 ? -13.726 -7.633 21.213 1.00 71.81 106 LEU A O 1
ATOM 802 N N . SER A 1 107 ? -12.678 -8.140 19.301 1.00 75.75 107 SER A N 1
ATOM 803 C CA . SER A 1 107 ? -13.877 -8.011 18.466 1.00 75.75 107 SER A CA 1
ATOM 804 C C . SER A 1 107 ? -13.690 -8.623 17.078 1.00 75.75 107 SER A C 1
ATOM 806 O O . SER A 1 107 ? -12.788 -8.263 16.320 1.00 75.75 107 SER A O 1
ATOM 808 N N . ARG A 1 108 ? -14.626 -9.502 16.693 1.00 78.75 108 ARG A N 1
ATOM 809 C CA . ARG A 1 108 ? -14.619 -10.171 15.379 1.00 78.75 108 ARG A CA 1
ATOM 810 C C . ARG A 1 108 ? -14.709 -9.195 14.208 1.00 78.75 108 ARG A C 1
ATOM 812 O O . ARG A 1 108 ? -14.152 -9.479 13.156 1.00 78.75 108 ARG A O 1
ATOM 819 N N . THR A 1 109 ? -15.388 -8.061 14.367 1.00 77.88 109 THR A N 1
ATOM 820 C CA . THR A 1 109 ? -15.554 -7.090 13.275 1.00 77.88 109 THR A CA 1
ATOM 821 C C . THR A 1 109 ? -14.220 -6.456 12.888 1.00 77.88 109 THR A C 1
ATOM 823 O O . THR A 1 109 ? -13.906 -6.395 11.704 1.00 77.88 109 THR A O 1
ATOM 826 N N . PHE A 1 110 ? -13.404 -6.063 13.871 1.00 75.06 110 PHE A N 1
ATOM 827 C CA . PHE A 1 110 ? -12.073 -5.503 13.619 1.00 75.06 110 PHE A CA 1
ATOM 828 C C . PHE A 1 110 ? -11.134 -6.540 13.003 1.00 75.06 110 PHE A C 1
ATOM 830 O O . PHE A 1 110 ? -10.414 -6.226 12.063 1.00 75.06 110 PHE A O 1
ATOM 837 N N . PHE A 1 111 ? -11.222 -7.797 13.446 1.00 81.25 111 PHE A N 1
ATOM 838 C CA . PHE A 1 111 ? -10.477 -8.891 12.827 1.00 81.25 111 PHE A CA 1
ATOM 839 C C . PHE A 1 111 ? -10.774 -9.024 11.324 1.00 81.25 111 PHE A C 1
ATOM 841 O O . PHE A 1 111 ? -9.845 -9.087 10.522 1.00 81.25 111 PHE A O 1
ATOM 848 N N . TYR A 1 112 ? -12.051 -9.030 10.920 1.00 82.50 112 TYR A N 1
ATOM 849 C CA . TYR A 1 112 ? -12.404 -9.135 9.500 1.00 82.50 112 TYR A CA 1
ATOM 850 C C . TYR A 1 112 ? -11.975 -7.906 8.690 1.00 82.50 112 TYR A C 1
ATOM 852 O O . TYR A 1 112 ? -11.499 -8.073 7.569 1.00 82.50 112 TYR A O 1
ATOM 860 N N . LEU A 1 113 ? -12.099 -6.695 9.244 1.00 82.31 113 LEU A N 1
ATOM 861 C CA . LEU A 1 113 ? -11.659 -5.466 8.571 1.00 82.31 113 LEU A CA 1
ATOM 862 C C . LEU A 1 113 ? -10.147 -5.475 8.305 1.00 82.31 113 LEU A C 1
ATOM 864 O O . LEU A 1 113 ? -9.731 -5.266 7.163 1.00 82.31 113 LEU A O 1
ATOM 868 N N . SER A 1 114 ? -9.346 -5.824 9.315 1.00 81.44 114 SER A N 1
ATOM 869 C CA . SER A 1 114 ? -7.890 -5.936 9.188 1.00 81.44 114 SER A CA 1
ATOM 870 C C . SER A 1 114 ? -7.463 -7.080 8.264 1.00 81.44 114 SER A C 1
ATOM 872 O O . SER A 1 114 ? -6.468 -6.967 7.553 1.00 81.44 114 SER A O 1
ATOM 874 N N . LEU A 1 115 ? -8.222 -8.181 8.208 1.00 84.69 115 LEU A N 1
ATOM 875 C CA . LEU A 1 115 ? -7.941 -9.284 7.285 1.00 84.69 115 LEU A CA 1
ATOM 876 C C . LEU A 1 115 ? -8.133 -8.846 5.828 1.00 84.69 115 LEU A C 1
ATOM 878 O O . LEU A 1 115 ? -7.271 -9.109 4.989 1.00 84.69 115 LEU A O 1
ATOM 882 N N . VAL A 1 116 ? -9.220 -8.132 5.523 1.00 86.12 116 VAL A N 1
ATOM 883 C CA . VAL A 1 116 ? -9.420 -7.574 4.178 1.00 86.12 116 VAL A CA 1
ATOM 884 C C . VAL A 1 116 ? -8.340 -6.541 3.855 1.00 86.12 116 VAL A C 1
ATOM 886 O O . VAL A 1 116 ? -7.814 -6.552 2.745 1.00 86.12 116 VAL A O 1
ATOM 889 N N . GLU A 1 117 ? -7.939 -5.706 4.816 1.00 84.38 117 GLU A N 1
ATOM 890 C CA . GLU A 1 117 ? -6.848 -4.746 4.623 1.00 84.38 117 GLU A CA 1
ATOM 891 C C . GLU A 1 117 ? -5.540 -5.446 4.221 1.00 84.38 117 GLU A C 1
ATOM 893 O O . GLU A 1 117 ? -4.886 -5.043 3.254 1.00 84.38 117 GLU A O 1
ATOM 898 N N . VAL A 1 118 ? -5.198 -6.546 4.900 1.00 86.25 118 VAL A N 1
ATOM 899 C CA . VAL A 1 118 ? -4.043 -7.385 4.560 1.00 86.25 118 VAL A CA 1
ATOM 900 C C . VAL A 1 118 ? -4.173 -7.953 3.149 1.00 86.25 118 VAL A C 1
ATOM 902 O O . VAL A 1 118 ? -3.222 -7.847 2.382 1.00 86.25 118 VAL A O 1
ATOM 905 N N . VAL A 1 119 ? -5.328 -8.509 2.771 1.00 87.69 119 VAL A N 1
ATOM 906 C CA . VAL A 1 119 ? -5.547 -9.083 1.426 1.00 87.69 119 VAL A CA 1
ATOM 907 C C . VAL A 1 119 ? -5.408 -8.026 0.328 1.00 87.69 119 VAL A C 1
ATOM 909 O O . VAL A 1 119 ? -4.809 -8.274 -0.721 1.00 87.69 119 VAL A O 1
ATOM 912 N N . VAL A 1 120 ? -5.937 -6.825 0.550 1.00 85.12 120 VAL A N 1
ATOM 913 C CA . VAL A 1 120 ? -5.843 -5.744 -0.435 1.00 85.12 120 VAL A CA 1
ATOM 914 C C . VAL A 1 120 ? -4.396 -5.249 -0.554 1.00 85.12 120 VAL A C 1
ATOM 916 O O . VAL A 1 120 ? -3.895 -5.077 -1.667 1.00 85.12 120 VAL A O 1
ATOM 919 N N . LYS A 1 121 ? -3.683 -5.093 0.570 1.00 85.44 121 LYS A N 1
ATOM 920 C CA . LYS A 1 121 ? -2.267 -4.690 0.586 1.00 85.44 121 LYS A CA 1
ATOM 921 C C . LYS A 1 1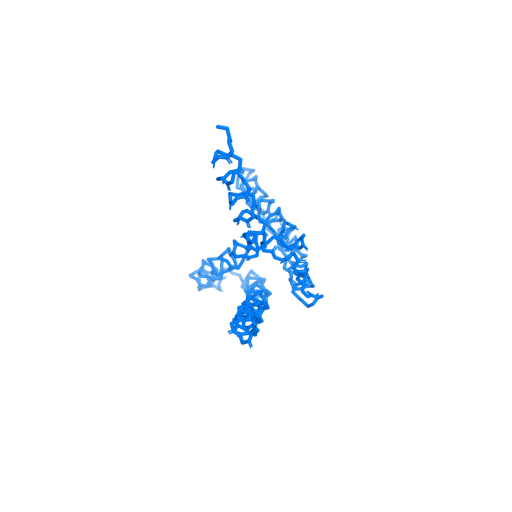21 ? -1.335 -5.745 -0.002 1.00 85.44 121 LYS A C 1
ATOM 923 O O . LYS A 1 121 ? -0.396 -5.377 -0.704 1.00 85.44 121 LYS A O 1
ATOM 928 N N . THR A 1 122 ? -1.580 -7.037 0.227 1.00 84.81 122 THR A N 1
ATOM 929 C CA . THR A 1 122 ? -0.793 -8.113 -0.400 1.00 84.81 122 THR A CA 1
ATOM 930 C C . THR A 1 122 ? -1.012 -8.127 -1.905 1.00 84.81 122 THR A C 1
ATOM 932 O O . THR A 1 122 ? -0.042 -8.193 -2.651 1.00 84.81 122 THR A O 1
ATOM 935 N N . THR A 1 123 ? -2.255 -7.974 -2.367 1.00 84.75 123 THR A N 1
ATOM 936 C CA . THR A 1 123 ? -2.573 -7.897 -3.802 1.00 84.75 123 THR A CA 1
ATOM 937 C C . THR A 1 123 ? -1.870 -6.712 -4.467 1.00 84.75 123 THR A C 1
ATOM 939 O O . THR A 1 123 ? -1.286 -6.862 -5.542 1.00 84.75 123 THR A O 1
ATOM 942 N N . ALA A 1 124 ? -1.869 -5.544 -3.815 1.00 78.94 124 ALA A N 1
ATOM 943 C CA . ALA A 1 124 ? -1.141 -4.368 -4.285 1.00 78.94 124 ALA A CA 1
ATOM 944 C C . ALA A 1 124 ? 0.379 -4.600 -4.300 1.00 78.94 124 ALA A C 1
ATOM 946 O O . ALA A 1 124 ? 1.018 -4.339 -5.316 1.00 78.94 124 ALA A O 1
ATOM 947 N N . ALA A 1 125 ? 0.954 -5.146 -3.225 1.00 82.94 125 ALA A N 1
ATOM 948 C CA . ALA A 1 125 ? 2.384 -5.445 -3.146 1.00 82.94 125 ALA A CA 1
ATOM 949 C C . ALA A 1 125 ? 2.825 -6.436 -4.232 1.00 82.94 125 ALA A C 1
ATOM 951 O O . ALA A 1 125 ? 3.797 -6.174 -4.931 1.00 82.94 125 ALA A O 1
ATOM 952 N N . VAL A 1 126 ? 2.075 -7.524 -4.431 1.00 84.44 126 VAL A N 1
ATOM 953 C CA . VAL A 1 126 ? 2.344 -8.522 -5.475 1.00 84.44 126 VAL A CA 1
ATOM 954 C C . VAL A 1 126 ? 2.260 -7.884 -6.859 1.00 84.44 126 VAL A C 1
ATOM 956 O O . VAL A 1 126 ? 3.168 -8.070 -7.661 1.00 84.44 126 VAL A O 1
ATOM 959 N N . SER A 1 127 ? 1.229 -7.080 -7.128 1.00 82.62 127 SER A N 1
ATOM 960 C CA . SER A 1 127 ? 1.077 -6.391 -8.418 1.00 82.62 127 SER A CA 1
ATOM 961 C C . SER A 1 127 ? 2.248 -5.446 -8.709 1.00 82.62 127 SER A C 1
ATOM 963 O O . SER A 1 127 ? 2.744 -5.408 -9.832 1.00 82.62 127 SER A O 1
ATOM 965 N N . ILE A 1 128 ? 2.730 -4.721 -7.692 1.00 80.56 128 ILE A N 1
ATOM 966 C CA . ILE A 1 128 ? 3.912 -3.857 -7.808 1.00 80.56 128 ILE A CA 1
ATOM 967 C C . ILE A 1 128 ? 5.175 -4.698 -8.034 1.00 80.56 128 ILE A C 1
ATOM 969 O O . ILE A 1 128 ? 5.988 -4.353 -8.884 1.00 80.56 128 ILE A O 1
ATOM 973 N N . SER A 1 129 ? 5.347 -5.811 -7.315 1.00 80.31 129 SER A N 1
ATOM 974 C CA . SER A 1 129 ? 6.499 -6.702 -7.492 1.00 80.31 129 SER A CA 1
ATOM 975 C C . SER A 1 129 ? 6.554 -7.321 -8.886 1.00 80.31 129 SER A C 1
ATOM 977 O O . SER A 1 129 ? 7.634 -7.367 -9.467 1.00 80.31 129 SER A O 1
ATOM 979 N N . PHE A 1 130 ? 5.415 -7.754 -9.434 1.00 81.75 130 PHE A N 1
ATOM 980 C CA . PHE A 1 130 ? 5.329 -8.239 -10.814 1.00 81.75 130 PHE A CA 1
ATOM 981 C C . PHE A 1 130 ? 5.714 -7.147 -11.810 1.00 81.75 130 PHE A C 1
ATOM 983 O O . PHE A 1 130 ? 6.583 -7.377 -12.643 1.00 81.75 130 PHE A O 1
ATOM 990 N N . TYR A 1 131 ? 5.168 -5.941 -11.646 1.00 76.81 131 TYR A N 1
ATOM 991 C CA . TYR A 1 131 ? 5.512 -4.802 -12.493 1.00 76.81 131 TYR A CA 1
ATOM 992 C C . TYR A 1 131 ? 7.013 -4.464 -12.455 1.00 76.81 131 TYR A C 1
ATOM 994 O O . TYR A 1 131 ? 7.634 -4.269 -13.496 1.00 76.81 131 TYR A O 1
ATOM 1002 N N . CYS A 1 132 ? 7.623 -4.441 -11.265 1.00 72.00 132 CYS A N 1
ATOM 1003 C CA . CYS A 1 132 ? 9.062 -4.214 -11.131 1.00 72.00 132 CYS A CA 1
ATOM 1004 C C . CYS A 1 132 ? 9.893 -5.354 -11.742 1.00 72.00 132 CYS A C 1
ATOM 1006 O O . CYS A 1 132 ? 10.943 -5.094 -12.323 1.00 72.00 132 CYS A O 1
ATOM 1008 N N . ALA A 1 133 ? 9.450 -6.608 -11.611 1.00 74.62 133 ALA A N 1
ATOM 1009 C CA . ALA A 1 133 ? 10.135 -7.754 -12.203 1.00 74.62 133 ALA A CA 1
ATOM 1010 C C . ALA A 1 133 ? 10.084 -7.716 -13.738 1.00 74.62 133 ALA A C 1
ATOM 1012 O O . ALA A 1 133 ? 11.093 -7.991 -14.384 1.00 74.62 133 ALA A O 1
ATOM 1013 N N . GLU A 1 134 ? 8.942 -7.335 -14.315 1.00 73.38 134 GLU A N 1
ATOM 1014 C CA . GLU A 1 134 ? 8.798 -7.126 -15.756 1.00 73.38 134 GLU A CA 1
ATOM 1015 C C . GLU A 1 134 ? 9.728 -6.005 -16.245 1.00 73.38 134 GLU A C 1
ATOM 1017 O O . GLU A 1 134 ? 10.491 -6.243 -17.179 1.00 73.38 134 GLU A O 1
ATOM 1022 N N . ASP A 1 135 ? 9.761 -4.843 -15.574 1.00 67.38 135 ASP A N 1
ATOM 1023 C CA . ASP A 1 135 ? 10.639 -3.714 -15.941 1.00 67.38 135 ASP A CA 1
ATOM 1024 C C . ASP A 1 135 ? 12.121 -4.125 -16.006 1.00 67.38 135 ASP A C 1
ATOM 1026 O O . ASP A 1 135 ? 12.798 -3.851 -17.001 1.00 67.38 135 ASP A O 1
ATOM 1030 N N . HIS A 1 136 ? 12.601 -4.865 -14.998 1.00 65.88 136 HIS A N 1
ATOM 1031 C CA . HIS A 1 136 ? 13.968 -5.390 -14.956 1.00 65.88 136 HIS A CA 1
ATOM 1032 C C . HIS A 1 136 ? 14.297 -6.290 -16.155 1.00 65.88 136 HIS A C 1
ATOM 1034 O O . HIS A 1 136 ? 15.339 -6.108 -16.784 1.00 65.88 136 HIS A O 1
ATOM 1040 N N . VAL A 1 137 ? 13.400 -7.218 -16.506 1.00 65.50 137 VAL A N 1
ATOM 1041 C CA . VAL A 1 137 ? 13.598 -8.136 -17.638 1.00 65.50 137 VAL A CA 1
ATOM 1042 C C . VAL A 1 137 ? 13.676 -7.370 -18.961 1.00 65.50 137 VAL A C 1
ATOM 1044 O O . VAL A 1 137 ? 14.552 -7.652 -19.778 1.00 65.50 137 VAL A O 1
ATOM 1047 N N . THR 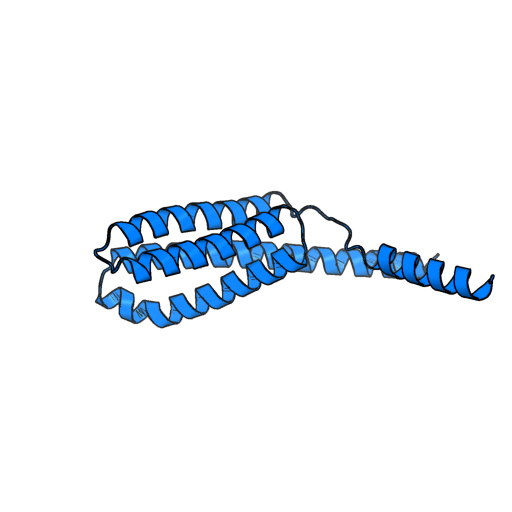A 1 138 ? 12.809 -6.375 -19.173 1.00 61.94 138 THR A N 1
ATOM 1048 C CA . THR A 1 138 ? 12.856 -5.535 -20.384 1.00 61.94 138 THR A CA 1
ATOM 1049 C C . THR A 1 138 ? 14.149 -4.728 -20.491 1.00 61.94 138 THR A C 1
ATOM 1051 O O . THR A 1 138 ? 14.739 -4.680 -21.569 1.00 61.94 138 THR A O 1
ATOM 1054 N N . ARG A 1 139 ? 14.636 -4.147 -19.386 1.00 60.84 139 ARG A N 1
ATOM 1055 C CA . ARG A 1 139 ? 15.896 -3.380 -19.385 1.00 60.84 139 ARG A CA 1
ATOM 1056 C C . ARG A 1 139 ? 17.110 -4.243 -19.721 1.00 60.84 139 ARG A C 1
ATOM 1058 O O . ARG A 1 139 ? 17.968 -3.794 -20.479 1.00 60.84 139 ARG A O 1
ATOM 1065 N N . ASP A 1 140 ? 17.174 -5.468 -19.201 1.00 64.31 140 ASP A N 1
ATOM 1066 C CA . ASP A 1 140 ? 18.266 -6.404 -19.503 1.00 64.31 140 ASP A CA 1
ATOM 1067 C C . ASP A 1 140 ? 18.248 -6.849 -20.976 1.00 64.31 140 ASP A C 1
ATOM 1069 O O . ASP A 1 140 ? 19.297 -6.946 -21.620 1.00 64.31 140 ASP A O 1
ATOM 1073 N N . LEU A 1 141 ? 17.055 -7.068 -21.537 1.00 62.03 141 LEU A N 1
ATOM 1074 C CA . LEU A 1 141 ? 16.864 -7.383 -22.956 1.00 62.03 141 LEU A CA 1
ATOM 1075 C C . LEU A 1 141 ? 17.320 -6.241 -23.873 1.00 62.03 141 LEU A C 1
ATOM 1077 O O . LEU A 1 141 ? 18.040 -6.492 -24.843 1.00 62.03 141 LEU A O 1
ATOM 1081 N N . ASP A 1 142 ? 16.950 -4.998 -23.560 1.00 60.16 142 ASP A N 1
ATOM 1082 C CA . ASP A 1 142 ? 17.375 -3.830 -24.334 1.00 60.16 142 ASP A CA 1
ATOM 1083 C C . ASP A 1 142 ? 18.892 -3.624 -24.253 1.00 60.16 142 ASP A C 1
ATOM 1085 O O . ASP A 1 142 ? 19.542 -3.440 -25.284 1.00 60.16 142 ASP A O 1
ATOM 1089 N N . ALA A 1 143 ? 19.487 -3.731 -23.060 1.00 62.62 143 ALA A N 1
ATOM 1090 C CA . ALA A 1 143 ? 20.936 -3.624 -22.875 1.00 62.62 143 ALA A CA 1
ATOM 1091 C C . ALA A 1 143 ? 21.710 -4.674 -23.694 1.00 62.62 143 ALA A C 1
ATOM 1093 O O . ALA A 1 143 ? 22.728 -4.358 -24.316 1.00 62.62 143 ALA A O 1
ATOM 1094 N N . CYS A 1 144 ? 21.204 -5.910 -23.751 1.00 59.38 144 CYS A N 1
ATOM 1095 C CA . CYS A 1 144 ? 21.805 -6.983 -24.539 1.00 59.38 144 CYS A CA 1
ATOM 1096 C C . CYS A 1 144 ? 21.702 -6.720 -26.053 1.00 59.38 144 CYS A C 1
ATOM 1098 O O . CYS A 1 144 ? 22.656 -6.958 -26.793 1.00 59.38 144 CYS A O 1
ATOM 1100 N N . ASN A 1 145 ? 20.575 -6.173 -26.520 1.00 61.50 145 ASN A N 1
ATOM 1101 C CA . ASN A 1 145 ? 20.361 -5.844 -27.931 1.00 61.50 145 ASN A CA 1
ATOM 1102 C C . ASN A 1 145 ? 21.271 -4.693 -28.406 1.00 61.50 145 ASN A C 1
ATOM 1104 O O . ASN A 1 145 ? 21.794 -4.732 -29.519 1.00 61.50 145 ASN A O 1
ATOM 1108 N N . TRP A 1 146 ? 21.528 -3.700 -27.546 1.00 58.22 146 TRP A N 1
ATOM 1109 C CA . TRP A 1 146 ? 22.487 -2.625 -27.830 1.00 58.22 146 TRP A CA 1
ATOM 1110 C C . TRP A 1 146 ? 23.936 -3.112 -27.934 1.00 58.22 146 TRP A C 1
ATOM 1112 O O . TRP A 1 146 ? 24.690 -2.560 -28.725 1.00 58.22 146 TRP A O 1
ATOM 1122 N N . GLN A 1 147 ? 24.330 -4.157 -27.199 1.00 58.69 147 GLN A N 1
ATOM 1123 C CA . GLN A 1 147 ? 25.672 -4.750 -27.315 1.00 58.69 147 GLN A CA 1
ATOM 1124 C C . GLN A 1 147 ? 25.896 -5.559 -28.603 1.00 58.69 147 GLN A C 1
ATOM 1126 O O . GLN A 1 147 ? 27.044 -5.855 -28.931 1.00 58.69 147 GLN A O 1
ATOM 1131 N N . MET A 1 148 ? 24.834 -5.947 -29.317 1.00 55.22 148 MET A N 1
ATOM 1132 C CA . MET A 1 148 ? 24.937 -6.721 -30.563 1.00 55.22 148 MET A CA 1
ATOM 1133 C C . MET A 1 148 ? 24.931 -5.858 -31.836 1.00 55.22 148 MET A C 1
ATOM 1135 O O . MET A 1 148 ? 25.069 -6.411 -32.930 1.00 55.22 148 MET A O 1
ATOM 1139 N N . ARG A 1 149 ? 24.759 -4.536 -31.718 1.00 50.78 149 ARG A N 1
ATOM 1140 C CA . ARG A 1 149 ? 24.877 -3.575 -32.827 1.00 50.78 149 ARG A CA 1
ATOM 1141 C C . ARG A 1 149 ? 26.231 -2.883 -32.819 1.00 50.78 149 ARG A C 1
ATOM 1143 O O . ARG A 1 149 ? 26.720 -2.616 -33.938 1.00 50.78 149 ARG A O 1
#

Radius of gyration: 20.93 Å; chains: 1; bounding box: 53×38×55 Å

Sequence (149 aa):
MRAEQYALVAELERDEATQPSHATPGIACRASIAAMLLWSLVETYWDLLYPMGKIHIAIILFTKLIIAGIALAAMCGSFIALAACAFFCVVSIVVIGVTLPDLYTLSRTFFYLSLVEVVVKTTAAVSISFYCAEDHVTRDLDACNWQMR

Foldseek 3Di:
DVVVVVVVVVVVVVVVVVPLPLPQQDPQLLVLLVVLLVLLVVVLVVVVVDPDDPVVNVVSVVVSVVLVVLSVVVNSRDLVSLVVNLVVLVVLLVVLVVCLVVCVVVDPVVNVSSVVSNVSSVSSNVSSVVSVVVSVVVVVVVVVVVVVD

Secondary structure (DSSP, 8-state):
-HHHHHHHHHHHHHHHHTS----PPPHHHHHHHHHHHHHHHHHHHHHHHS---HHHHHHHHHHHHHHHHHHHHHHTT-HHHHHHHHHHHHHHHHHHHHHHHHHHHH-HHHHHHHHHHHHHHHHHHHHHHHHHHHHHHHHHHHHHHHHT-

pLDDT: mean 74.4, std 11.4, range [41.31, 87.69]

Organism: NCBI:txid169430